Protein AF-A0A834E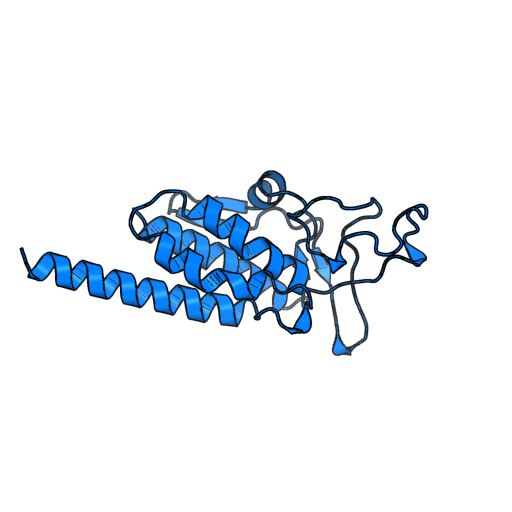ZR8-F1 (afdb_monomer_lite)

Foldseek 3Di:
DLLLLLQQLLLLLVVLLCCCVDPVAGKADLQFLDLVSVPVQWDQDPVSHIDGDDDPQIDHADVVVPRFDASDQDARDDQQFAPLNHDPPPPDPDDPVPRDGHGNLRVLLNSLVNSCVSSDPDVLSVQLNVVNVQSNDNPSVSRDRSVVNSVSSVVSSVVVVVVVVVVVVVD

Structure (mmCIF, N/CA/C/O backbone):
data_AF-A0A834EZR8-F1
#
_entry.id   AF-A0A834EZR8-F1
#
loop_
_atom_site.group_PDB
_atom_site.id
_atom_site.type_symbol
_atom_site.label_atom_id
_atom_site.label_alt_id
_atom_site.label_comp_id
_atom_site.label_asym_id
_atom_site.label_entity_id
_atom_site.label_seq_id
_atom_site.pdbx_PDB_ins_code
_atom_site.Cartn_x
_atom_site.Cartn_y
_atom_site.Cartn_z
_atom_site.occupancy
_atom_site.B_iso_or_equiv
_atom_site.auth_seq_id
_atom_site.auth_comp_id
_atom_site.auth_asym_id
_atom_site.auth_atom_id
_atom_site.pdbx_PDB_model_num
ATOM 1 N N . MET A 1 1 ? -16.608 7.133 15.609 1.00 74.62 1 MET A N 1
ATOM 2 C CA . MET A 1 1 ? -16.576 6.703 14.190 1.00 74.62 1 MET A CA 1
ATOM 3 C C . MET A 1 1 ? -15.151 6.506 13.660 1.00 74.62 1 MET A C 1
ATOM 5 O O . MET A 1 1 ? -14.988 5.756 12.707 1.00 74.62 1 MET A O 1
ATOM 9 N N . TRP A 1 2 ? -14.113 7.085 14.287 1.00 87.44 2 TRP A N 1
ATOM 10 C CA . TRP A 1 2 ? -12.711 6.794 13.946 1.00 87.44 2 TRP A CA 1
ATOM 11 C C . TRP A 1 2 ? -12.337 5.317 14.150 1.00 87.44 2 TRP A C 1
ATOM 13 O O . TRP A 1 2 ? -11.498 4.807 13.423 1.00 87.44 2 TRP A O 1
ATOM 23 N N . GLN A 1 3 ? -12.986 4.615 15.090 1.00 90.56 3 GLN A N 1
ATOM 24 C CA . GLN A 1 3 ? -12.690 3.214 15.408 1.00 90.56 3 GLN A CA 1
ATOM 25 C C . GLN A 1 3 ? -12.898 2.293 14.204 1.00 90.56 3 GLN A C 1
ATOM 27 O O . GLN A 1 3 ? -12.041 1.468 13.907 1.00 90.56 3 GLN A O 1
ATOM 32 N N . ILE A 1 4 ? -14.025 2.460 13.502 1.00 92.44 4 ILE A N 1
ATOM 33 C CA . ILE A 1 4 ? -14.354 1.667 12.311 1.00 92.44 4 ILE A CA 1
ATOM 34 C C . ILE A 1 4 ? -13.365 1.993 11.192 1.00 92.44 4 ILE A C 1
ATOM 36 O O . ILE A 1 4 ? -12.809 1.089 10.589 1.00 92.44 4 ILE A O 1
ATOM 40 N N . ARG A 1 5 ? -13.073 3.276 10.962 1.00 93.69 5 ARG A N 1
ATOM 41 C CA . ARG A 1 5 ? -12.127 3.691 9.916 1.00 93.69 5 ARG A CA 1
ATOM 42 C C . ARG A 1 5 ? -10.704 3.197 10.180 1.00 93.69 5 ARG A C 1
ATOM 44 O O . ARG A 1 5 ? -10.066 2.682 9.273 1.00 93.69 5 ARG A O 1
ATOM 51 N N . LEU A 1 6 ? -10.229 3.260 11.423 1.00 92.88 6 LEU A N 1
ATOM 52 C CA . LEU A 1 6 ? -8.914 2.724 11.772 1.00 92.88 6 LEU A CA 1
ATOM 53 C C . LEU A 1 6 ? -8.884 1.192 11.691 1.00 92.88 6 LEU A C 1
ATOM 55 O O . LEU A 1 6 ? -7.858 0.630 11.323 1.00 92.88 6 LEU A O 1
ATOM 59 N N . ARG A 1 7 ? -10.004 0.508 11.967 1.00 94.38 7 ARG A N 1
ATOM 60 C CA . ARG A 1 7 ? -10.133 -0.931 11.700 1.00 94.38 7 ARG A CA 1
ATOM 61 C C . ARG A 1 7 ? -10.051 -1.235 10.202 1.00 94.38 7 ARG A C 1
ATOM 63 O O . ARG A 1 7 ? -9.279 -2.099 9.828 1.00 94.38 7 ARG A O 1
ATOM 70 N N . LEU A 1 8 ? -10.733 -0.473 9.350 1.00 96.44 8 LEU A N 1
ATOM 71 C CA . LEU A 1 8 ? -10.624 -0.632 7.895 1.00 96.44 8 LEU A CA 1
ATOM 72 C C . LEU A 1 8 ? -9.196 -0.375 7.386 1.00 96.44 8 LEU A C 1
ATOM 74 O O . LEU A 1 8 ? -8.714 -1.088 6.512 1.00 96.44 8 LEU A O 1
ATOM 78 N N . ALA A 1 9 ? -8.485 0.602 7.957 1.00 95.88 9 ALA A N 1
ATOM 79 C CA . ALA A 1 9 ? -7.076 0.834 7.638 1.00 95.88 9 ALA A CA 1
ATOM 80 C C . ALA A 1 9 ? -6.177 -0.322 8.124 1.00 95.88 9 ALA A C 1
ATOM 82 O O . ALA A 1 9 ? -5.217 -0.687 7.448 1.00 95.88 9 ALA A O 1
ATOM 83 N N . LEU A 1 10 ? -6.495 -0.932 9.272 1.00 96.69 10 LEU A N 1
ATOM 84 C CA . LEU A 1 10 ? -5.851 -2.163 9.739 1.00 96.69 10 LEU A CA 1
ATOM 85 C C . LEU A 1 10 ? -6.122 -3.341 8.797 1.00 96.69 10 LEU A C 1
ATOM 87 O O . LEU A 1 10 ? -5.189 -4.089 8.514 1.00 96.69 10 LEU A O 1
ATOM 91 N N . ASP A 1 11 ? -7.349 -3.501 8.302 1.00 98.25 11 ASP A N 1
ATOM 92 C CA . ASP A 1 11 ? -7.711 -4.556 7.351 1.00 98.25 11 ASP A CA 1
ATOM 93 C C . ASP A 1 11 ? -6.947 -4.384 6.037 1.00 98.25 11 ASP A C 1
ATOM 95 O O . ASP A 1 11 ? -6.318 -5.327 5.565 1.00 98.25 11 ASP A O 1
ATOM 99 N N . TYR A 1 12 ? -6.906 -3.159 5.503 1.00 98.31 12 TYR A N 1
ATOM 100 C CA . TYR A 1 12 ? -6.158 -2.816 4.293 1.00 98.31 12 TYR A CA 1
ATOM 101 C C . TYR A 1 12 ? -4.685 -3.242 4.378 1.00 98.31 12 TYR A C 1
ATOM 103 O O . TYR A 1 12 ? -4.195 -3.985 3.529 1.00 98.31 12 TYR A O 1
ATOM 111 N N . VAL A 1 13 ? -3.980 -2.857 5.446 1.00 98.19 13 VAL A N 1
ATOM 112 C CA . VAL A 1 13 ? -2.571 -3.247 5.622 1.00 98.19 13 VAL A CA 1
ATOM 113 C C . VAL A 1 13 ? -2.436 -4.742 5.960 1.00 98.19 13 VAL A C 1
ATOM 115 O O . VAL A 1 13 ? -1.436 -5.365 5.605 1.00 98.19 13 VAL A O 1
ATOM 118 N N . SER A 1 14 ? -3.439 -5.356 6.600 1.00 98.50 14 SER A N 1
ATOM 119 C CA . SER A 1 14 ? -3.445 -6.801 6.887 1.00 98.50 14 SER A CA 1
ATOM 120 C C . SER A 1 14 ? -3.536 -7.625 5.610 1.00 98.50 14 SER A C 1
ATOM 122 O O . SER A 1 14 ? -2.850 -8.639 5.495 1.00 98.50 14 SER A O 1
ATOM 124 N N . ILE A 1 15 ? -4.315 -7.159 4.635 1.00 98.62 15 ILE A N 1
ATOM 125 C CA . ILE A 1 15 ? -4.382 -7.748 3.299 1.00 98.62 15 ILE A CA 1
ATOM 126 C C . ILE A 1 15 ? -3.019 -7.650 2.612 1.00 98.62 15 ILE A C 1
ATOM 128 O O . ILE A 1 15 ? -2.518 -8.667 2.139 1.00 98.62 15 ILE A O 1
ATOM 132 N N . LEU A 1 16 ? -2.376 -6.475 2.608 1.00 98.56 16 LEU A N 1
ATOM 133 C CA . LEU A 1 16 ? -1.036 -6.328 2.024 1.00 98.56 16 LEU A CA 1
ATOM 134 C C . LEU A 1 16 ? -0.026 -7.257 2.702 1.00 98.56 16 LEU A C 1
ATOM 136 O O . LEU A 1 16 ? 0.716 -7.965 2.032 1.00 98.56 16 LEU A O 1
ATOM 140 N N . HIS A 1 17 ? -0.045 -7.336 4.035 1.00 98.62 17 HIS A N 1
ATOM 141 C CA . HIS A 1 17 ? 0.810 -8.265 4.768 1.00 98.62 17 HIS A CA 1
ATOM 142 C C . HIS A 1 17 ? 0.577 -9.723 4.356 1.00 98.62 17 HIS A C 1
ATOM 144 O O . HIS A 1 17 ? 1.552 -10.459 4.178 1.00 98.62 17 HIS A O 1
ATOM 150 N N . PHE A 1 18 ? -0.683 -10.128 4.178 1.00 98.50 18 PHE A N 1
ATOM 151 C CA . PHE A 1 18 ? -1.027 -11.462 3.700 1.00 98.50 18 PHE A CA 1
ATOM 152 C C . PHE A 1 18 ? -0.516 -11.708 2.276 1.00 98.50 18 PHE A C 1
ATOM 154 O O . PHE A 1 18 ? 0.123 -12.729 2.046 1.00 98.50 18 PHE A O 1
ATOM 161 N N . LEU A 1 19 ? -0.715 -10.774 1.342 1.00 98.31 19 LEU A N 1
ATOM 162 C CA . LEU A 1 19 ? -0.199 -10.883 -0.030 1.00 98.31 19 LEU A CA 1
ATOM 163 C C . LEU A 1 19 ? 1.334 -10.974 -0.051 1.00 98.31 19 LEU A C 1
ATOM 165 O O . LEU A 1 19 ? 1.910 -11.820 -0.738 1.00 98.31 19 LEU A O 1
ATOM 169 N N . HIS A 1 20 ? 2.007 -10.178 0.782 1.00 98.38 20 HIS A N 1
ATOM 170 C CA . HIS A 1 20 ? 3.469 -10.149 0.877 1.00 98.38 20 HIS A CA 1
ATOM 171 C C . HIS A 1 20 ? 4.068 -11.423 1.501 1.00 98.38 20 HIS A C 1
ATOM 173 O O . HIS A 1 20 ? 5.277 -11.654 1.409 1.00 98.38 20 HIS A O 1
ATOM 179 N N . ASN A 1 21 ? 3.236 -12.241 2.152 1.00 97.94 21 ASN A N 1
ATOM 180 C CA . ASN A 1 21 ? 3.614 -13.481 2.837 1.00 97.94 21 ASN A CA 1
ATOM 181 C C . ASN A 1 21 ? 2.698 -14.648 2.434 1.00 97.94 21 ASN A C 1
ATOM 183 O O . ASN A 1 21 ? 2.467 -15.564 3.225 1.00 97.94 21 ASN A O 1
ATOM 187 N N . SER A 1 22 ? 2.140 -14.602 1.222 1.00 97.44 22 SER A N 1
ATOM 188 C CA . SER A 1 22 ? 1.139 -15.577 0.803 1.00 97.44 22 SER A CA 1
ATOM 189 C C . SER A 1 22 ? 1.772 -16.964 0.605 1.00 97.44 22 SER A C 1
ATOM 191 O O . SER A 1 22 ? 2.957 -17.064 0.268 1.00 97.44 22 SER A O 1
ATOM 193 N N . PRO A 1 23 ? 0.996 -18.058 0.715 1.00 96.44 23 PRO A N 1
ATOM 194 C CA . PRO A 1 23 ? 1.484 -19.401 0.391 1.00 96.44 23 PRO A CA 1
ATOM 195 C C . PRO A 1 23 ? 1.981 -19.553 -1.057 1.00 96.44 23 PRO A C 1
ATOM 197 O O . PRO A 1 23 ? 2.798 -20.425 -1.338 1.00 96.44 23 PRO A O 1
ATOM 200 N N . ALA A 1 24 ? 1.517 -18.701 -1.978 1.00 95.06 24 ALA A N 1
ATOM 201 C CA . ALA A 1 24 ? 1.968 -18.681 -3.370 1.00 95.06 24 ALA A CA 1
ATOM 202 C C . ALA A 1 24 ? 3.309 -17.935 -3.563 1.00 95.06 24 ALA A C 1
ATOM 204 O O . ALA A 1 24 ? 3.891 -17.952 -4.654 1.00 95.06 24 ALA A O 1
ATOM 205 N N . GLY A 1 25 ? 3.838 -17.321 -2.503 1.00 95.56 25 GLY A N 1
ATOM 206 C CA . GLY A 1 25 ? 5.017 -16.463 -2.507 1.00 95.56 25 GLY A CA 1
ATOM 207 C C . GLY A 1 25 ? 4.669 -15.018 -2.162 1.00 95.56 25 GLY A C 1
ATOM 208 O O . GLY A 1 25 ? 3.540 -14.697 -1.795 1.00 95.56 25 GLY A O 1
ATOM 209 N N . ARG A 1 26 ? 5.651 -14.128 -2.283 1.00 98.00 26 ARG A N 1
ATOM 210 C CA . ARG A 1 26 ? 5.432 -12.699 -2.078 1.00 98.00 26 ARG A CA 1
ATOM 211 C C . ARG A 1 26 ? 4.781 -12.097 -3.317 1.00 98.00 26 ARG A C 1
ATOM 213 O O . ARG A 1 26 ? 5.365 -12.169 -4.393 1.00 98.00 26 ARG A O 1
ATOM 220 N N . LEU A 1 27 ? 3.581 -11.547 -3.163 1.00 98.25 27 LEU A N 1
ATOM 221 C CA . LEU A 1 27 ? 2.781 -11.000 -4.258 1.00 98.25 27 LEU A CA 1
ATOM 222 C C . LEU A 1 27 ? 2.666 -9.479 -4.138 1.00 98.25 27 LEU A C 1
ATOM 224 O O . LEU A 1 27 ? 2.504 -8.970 -3.032 1.00 98.25 27 LEU A O 1
ATOM 228 N N . VAL A 1 28 ? 2.720 -8.788 -5.274 1.00 98.12 28 VAL A N 1
ATOM 229 C CA . VAL A 1 28 ? 2.564 -7.331 -5.405 1.00 98.12 28 VAL A CA 1
ATOM 230 C C . VAL A 1 28 ? 1.218 -7.025 -6.053 1.00 98.12 28 VAL A C 1
ATOM 232 O O . VAL A 1 28 ? 0.862 -7.658 -7.050 1.00 98.12 28 VAL A O 1
ATOM 235 N N . MET A 1 29 ? 0.472 -6.062 -5.507 1.00 97.00 29 MET A N 1
ATOM 236 C CA . MET A 1 29 ? -0.824 -5.640 -6.051 1.00 97.00 29 MET A CA 1
ATOM 237 C C . MET A 1 29 ? -0.623 -4.601 -7.160 1.00 97.00 29 MET A C 1
ATOM 239 O O . MET A 1 29 ? -0.637 -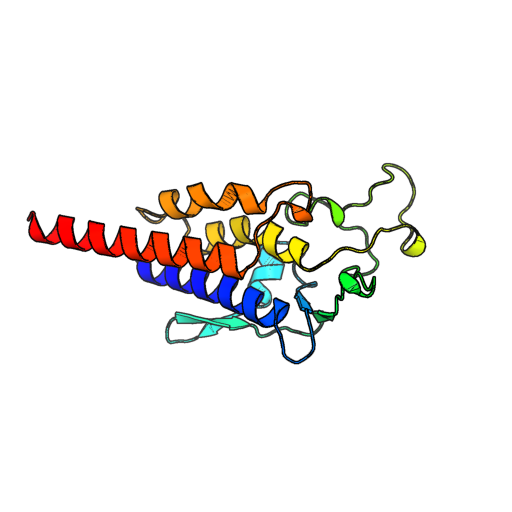3.397 -6.906 1.00 97.00 29 MET A O 1
ATOM 243 N N . CYS A 1 30 ? -0.430 -5.044 -8.405 1.00 96.56 30 CYS A N 1
ATOM 244 C CA . CYS A 1 30 ? -0.039 -4.139 -9.488 1.00 96.56 30 CYS A CA 1
ATOM 245 C C . CYS A 1 30 ? -1.149 -3.231 -10.020 1.00 96.56 30 CYS A C 1
ATOM 247 O O . CYS A 1 30 ? -0.841 -2.143 -10.509 1.00 96.56 30 CYS A O 1
ATOM 249 N N . ASP A 1 31 ? -2.419 -3.624 -9.911 1.00 95.62 31 ASP A N 1
ATOM 250 C CA . ASP A 1 31 ? -3.542 -2.834 -10.429 1.00 95.62 31 ASP A CA 1
ATOM 251 C C . ASP A 1 31 ? -3.956 -1.698 -9.469 1.00 95.62 31 ASP A C 1
ATOM 253 O O . ASP A 1 31 ? -5.085 -1.584 -8.994 1.00 95.62 31 ASP A O 1
ATOM 257 N N . SER A 1 32 ? -2.976 -0.864 -9.114 1.00 96.50 32 SER A N 1
ATOM 258 C CA . SER A 1 32 ? -3.060 0.126 -8.036 1.00 96.50 32 SER A CA 1
ATOM 259 C C . SER A 1 32 ? -2.305 1.416 -8.390 1.00 96.50 32 SER A C 1
ATOM 261 O O . SER A 1 32 ? -1.514 1.939 -7.608 1.00 96.50 32 SER A O 1
ATOM 263 N N . ASN A 1 33 ? -2.495 1.934 -9.608 1.00 96.00 33 ASN A N 1
ATOM 264 C CA . ASN A 1 33 ? -1.739 3.098 -10.113 1.00 96.00 33 ASN A CA 1
ATOM 265 C C . ASN A 1 33 ? -2.345 4.462 -9.742 1.00 96.00 33 ASN A C 1
ATOM 267 O O . ASN A 1 33 ? -1.704 5.496 -9.907 1.00 96.00 33 ASN A O 1
ATOM 271 N N . SER A 1 34 ? -3.565 4.479 -9.208 1.00 97.06 34 SER A N 1
ATOM 272 C CA . SER A 1 34 ? -4.202 5.665 -8.632 1.00 97.06 34 SER A CA 1
ATOM 273 C C . SER A 1 34 ? -4.967 5.284 -7.368 1.00 97.06 34 SER A C 1
ATOM 275 O O . SER A 1 34 ? -5.225 4.100 -7.122 1.00 97.06 34 SER A O 1
ATOM 277 N N . LEU A 1 35 ? -5.366 6.277 -6.568 1.00 97.50 35 LEU A N 1
ATOM 278 C CA . LEU A 1 35 ? -6.172 6.028 -5.373 1.00 97.50 35 LEU A CA 1
ATOM 279 C C . LEU A 1 35 ? -7.506 5.362 -5.730 1.00 97.50 35 LEU A C 1
ATOM 281 O O . LEU A 1 35 ? -7.847 4.339 -5.151 1.00 97.50 35 LEU A O 1
ATOM 285 N N . GLU A 1 36 ? -8.232 5.905 -6.710 1.00 97.44 36 GLU A N 1
ATOM 286 C CA . GLU A 1 36 ? -9.513 5.351 -7.166 1.00 97.44 36 GLU A CA 1
ATOM 287 C C . GLU A 1 36 ? -9.361 3.903 -7.642 1.00 97.44 36 GLU A C 1
ATOM 289 O O . GLU A 1 36 ? -10.116 3.028 -7.218 1.00 97.44 36 GLU A O 1
ATOM 294 N N . LYS A 1 37 ? -8.327 3.635 -8.447 1.00 97.06 37 LYS A N 1
ATOM 295 C CA . LYS A 1 37 ? -8.070 2.299 -8.980 1.00 97.06 37 LYS A CA 1
ATOM 296 C C . LYS A 1 37 ? -7.642 1.310 -7.900 1.00 97.06 37 LYS A C 1
ATOM 298 O O . LYS A 1 37 ? -8.063 0.165 -7.934 1.00 97.06 37 LYS A O 1
ATOM 303 N N . THR A 1 38 ? -6.861 1.751 -6.914 1.00 97.69 38 THR A N 1
ATOM 304 C CA . THR A 1 38 ? -6.526 0.933 -5.737 1.00 97.69 38 THR A CA 1
ATOM 305 C C . THR A 1 38 ? -7.780 0.569 -4.951 1.00 97.69 38 THR A C 1
ATOM 307 O O . THR A 1 38 ? -7.954 -0.577 -4.560 1.00 97.69 38 THR A O 1
ATOM 310 N N . LEU A 1 39 ? -8.676 1.533 -4.722 1.00 97.44 39 LEU 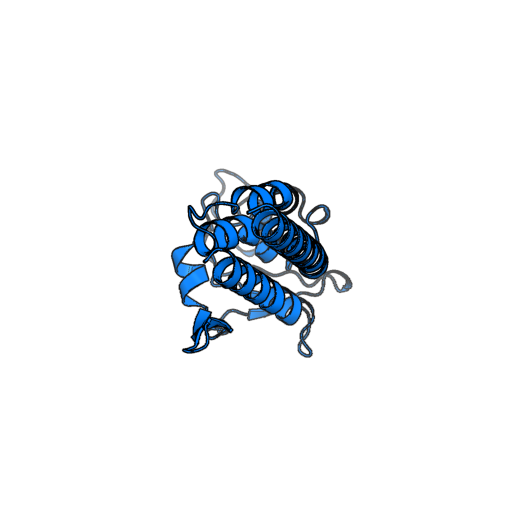A N 1
ATOM 311 C CA . LEU A 1 39 ? -9.889 1.311 -3.937 1.00 97.44 39 LEU A CA 1
ATOM 312 C C . LEU A 1 39 ? -10.880 0.377 -4.641 1.00 97.44 39 LEU A C 1
ATOM 314 O O . LEU A 1 39 ? -11.571 -0.370 -3.953 1.00 97.44 39 LEU A O 1
ATOM 318 N N . SER A 1 40 ? -10.923 0.362 -5.980 1.00 97.69 40 SER A N 1
ATOM 319 C CA . SER A 1 40 ? -11.789 -0.561 -6.728 1.00 97.69 40 SER A CA 1
ATOM 320 C C . SER A 1 40 ? -11.401 -2.034 -6.572 1.00 97.69 40 SER A C 1
ATOM 322 O O . SER A 1 40 ? -12.222 -2.901 -6.852 1.00 97.69 40 SER A O 1
ATOM 324 N N . GLN A 1 41 ? -10.181 -2.326 -6.107 1.00 97.94 41 GLN A N 1
ATOM 325 C CA . GLN A 1 41 ? -9.702 -3.696 -5.882 1.00 97.94 41 GLN A CA 1
ATOM 326 C C . GLN A 1 41 ? -10.307 -4.339 -4.622 1.00 97.94 41 GLN A C 1
ATOM 328 O O . GLN A 1 41 ? -10.174 -5.547 -4.405 1.00 97.94 41 GLN A O 1
ATOM 333 N N . PHE A 1 42 ? -10.961 -3.541 -3.771 1.00 98.31 42 PHE A N 1
ATOM 334 C CA . PHE A 1 42 ? -11.493 -3.962 -2.479 1.00 98.31 42 PHE A CA 1
ATOM 335 C C . PHE A 1 42 ? -13.015 -3.846 -2.426 1.00 98.31 42 PHE A C 1
ATOM 337 O O . PHE A 1 42 ? -13.626 -2.985 -3.056 1.00 98.31 42 PHE A O 1
ATOM 344 N N . LEU A 1 43 ? -13.629 -4.681 -1.591 1.00 98.25 43 LEU A N 1
ATOM 345 C CA . LEU A 1 43 ? -15.040 -4.599 -1.236 1.00 98.25 43 LEU A CA 1
ATOM 346 C C . LEU A 1 43 ? -15.194 -4.319 0.258 1.00 98.25 43 LEU A C 1
ATOM 348 O O . LEU A 1 43 ? -14.392 -4.760 1.086 1.00 98.25 43 LEU A O 1
ATOM 352 N N . LEU A 1 44 ? -16.267 -3.610 0.599 1.00 98.00 44 LEU A N 1
ATOM 353 C CA . LEU A 1 44 ? -16.698 -3.396 1.973 1.00 98.00 44 LEU A CA 1
ATOM 354 C C . LEU A 1 44 ? -17.877 -4.323 2.271 1.00 98.00 44 LEU A C 1
ATOM 356 O O . LEU A 1 44 ? -18.937 -4.214 1.656 1.00 98.00 44 LEU A O 1
ATOM 360 N N . THR A 1 45 ? -17.687 -5.240 3.212 1.00 97.56 45 THR A N 1
ATOM 361 C CA . THR A 1 45 ? -18.755 -6.143 3.665 1.00 97.56 45 THR A CA 1
ATOM 362 C C . THR A 1 45 ? -19.806 -5.395 4.498 1.00 97.56 45 THR A C 1
ATOM 364 O O . THR A 1 45 ? -19.545 -4.303 5.010 1.00 97.56 45 THR A O 1
ATOM 367 N N . SER A 1 46 ? -20.990 -5.992 4.686 1.00 96.69 46 SER A N 1
ATOM 368 C CA . SER A 1 46 ? -22.064 -5.422 5.523 1.00 96.69 46 SER A CA 1
ATOM 369 C C . SER A 1 46 ? -21.638 -5.171 6.972 1.00 96.69 46 SER A C 1
ATOM 371 O O . SER A 1 46 ? -22.142 -4.253 7.614 1.00 96.69 46 SER A O 1
ATOM 373 N N . ASP A 1 47 ? -20.675 -5.954 7.459 1.00 94.81 47 ASP A N 1
ATOM 374 C CA . ASP A 1 47 ? -20.154 -5.878 8.825 1.00 94.81 47 ASP A CA 1
ATOM 375 C C . ASP A 1 47 ? -18.907 -4.979 8.931 1.00 94.81 47 ASP A C 1
ATOM 377 O O . ASP A 1 47 ? -18.207 -4.993 9.944 1.00 94.81 47 ASP A O 1
ATOM 381 N N . PHE A 1 48 ? -18.640 -4.169 7.898 1.00 94.88 48 PHE A N 1
ATOM 382 C CA . PHE A 1 48 ? -17.529 -3.217 7.821 1.00 94.88 48 PHE A CA 1
ATOM 383 C C . PHE A 1 48 ? -16.136 -3.852 7.936 1.00 94.88 48 PHE A C 1
ATOM 385 O O . PHE A 1 48 ? -15.235 -3.271 8.541 1.00 94.88 48 PHE A O 1
ATOM 392 N N . TRP A 1 49 ? -15.955 -5.017 7.318 1.00 96.31 49 TRP A N 1
ATOM 393 C CA . TRP A 1 49 ? -14.635 -5.566 7.002 1.00 96.31 49 TRP A CA 1
ATOM 394 C C . TRP A 1 49 ? -14.253 -5.236 5.570 1.00 96.31 49 TRP A C 1
ATOM 396 O O . TRP A 1 49 ? -15.092 -5.355 4.667 1.00 96.31 49 TRP A O 1
ATOM 406 N N . LEU A 1 50 ? -12.989 -4.866 5.375 1.00 97.69 50 LEU A N 1
ATOM 407 C CA . LEU A 1 50 ? -12.411 -4.734 4.045 1.00 97.69 50 LEU A CA 1
ATOM 408 C C . LEU A 1 50 ? -11.935 -6.106 3.555 1.00 97.69 50 LEU A C 1
ATOM 410 O O . LEU A 1 50 ? -11.234 -6.815 4.276 1.00 97.69 50 LEU A O 1
ATOM 414 N N . VAL A 1 51 ? -12.291 -6.468 2.326 1.00 97.75 51 VAL A N 1
ATOM 415 C CA . VAL A 1 51 ? -11.799 -7.680 1.657 1.00 97.75 51 VAL A CA 1
ATOM 416 C C . VAL A 1 51 ? -11.225 -7.314 0.299 1.00 97.75 51 VAL A C 1
ATOM 418 O O . VAL A 1 51 ? -11.733 -6.417 -0.369 1.00 97.75 51 VAL A O 1
ATOM 421 N N . VAL A 1 52 ? -10.159 -7.995 -0.110 1.00 97.31 52 VAL A N 1
ATOM 422 C CA . VAL A 1 52 ? -9.641 -7.879 -1.475 1.00 97.31 52 VAL A CA 1
ATOM 423 C C . VAL A 1 52 ? -10.479 -8.743 -2.409 1.00 97.31 52 VAL A C 1
ATOM 425 O O . VAL A 1 52 ? -10.871 -9.848 -2.034 1.00 97.31 52 VAL A O 1
ATOM 428 N N . ASN A 1 53 ? -10.776 -8.230 -3.596 1.00 97.12 53 ASN A N 1
ATOM 429 C CA . ASN A 1 53 ? -11.606 -8.908 -4.584 1.00 97.12 53 ASN A CA 1
ATOM 430 C C . ASN A 1 53 ? -10.851 -9.130 -5.890 1.00 97.12 53 ASN A C 1
ATOM 432 O O . ASN A 1 53 ? -10.781 -10.259 -6.368 1.00 97.12 53 ASN A O 1
ATOM 436 N N . ASP A 1 54 ? -10.302 -8.060 -6.452 1.00 95.75 54 ASP A N 1
ATOM 437 C CA . ASP A 1 54 ? -9.655 -8.124 -7.754 1.00 95.75 54 ASP A CA 1
ATOM 438 C C . ASP A 1 54 ? -8.164 -8.453 -7.589 1.00 95.75 54 ASP A C 1
ATOM 440 O O . ASP A 1 54 ? -7.420 -7.750 -6.902 1.00 95.75 54 ASP A O 1
ATOM 444 N N . LEU A 1 55 ? -7.779 -9.614 -8.122 1.00 96.25 55 LEU A N 1
ATOM 445 C CA . LEU A 1 55 ? -6.467 -10.252 -7.964 1.00 96.25 55 LEU A CA 1
ATOM 446 C C . LEU A 1 55 ? -5.861 -10.636 -9.326 1.00 96.25 55 LEU A C 1
ATOM 448 O O . LEU A 1 55 ? -4.957 -11.473 -9.386 1.00 96.25 55 LEU A O 1
ATOM 452 N N . ASP A 1 56 ? -6.383 -10.078 -10.418 1.00 94.69 56 ASP A N 1
ATOM 453 C CA . ASP A 1 56 ? -5.983 -10.406 -11.788 1.00 94.69 56 ASP A CA 1
ATOM 454 C C . ASP A 1 56 ? -4.522 -10.021 -12.101 1.00 94.69 56 ASP A C 1
ATOM 456 O O . ASP A 1 56 ? -3.831 -10.732 -12.833 1.00 94.69 56 ASP A O 1
ATOM 460 N N . ALA A 1 57 ? -4.025 -8.953 -11.475 1.00 95.50 57 ALA A N 1
ATOM 461 C CA . ALA A 1 57 ? -2.684 -8.406 -11.64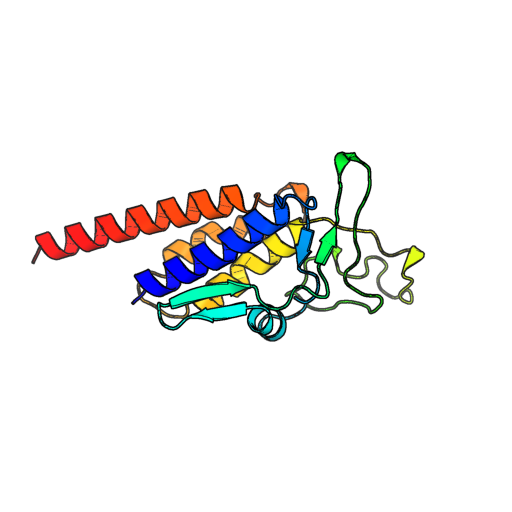8 1.00 95.50 57 ALA A CA 1
ATOM 462 C C . ALA A 1 57 ? -1.778 -8.628 -10.421 1.00 95.50 57 ALA A C 1
ATOM 464 O O . ALA A 1 57 ? -0.997 -7.750 -10.045 1.00 95.50 57 ALA A O 1
ATOM 465 N N . LEU A 1 58 ? -1.860 -9.790 -9.766 1.00 97.00 58 LEU A N 1
ATOM 466 C CA . LEU A 1 58 ? -0.875 -10.163 -8.747 1.00 97.00 58 LEU A CA 1
ATOM 467 C C . LEU A 1 58 ? 0.408 -10.693 -9.391 1.00 97.00 58 LEU A C 1
ATOM 469 O O . LEU A 1 58 ? 0.401 -11.738 -10.044 1.00 97.00 58 LEU A O 1
ATOM 473 N N . LEU A 1 59 ? 1.533 -10.022 -9.141 1.00 97.00 59 LEU A N 1
ATOM 474 C CA . LEU A 1 59 ? 2.845 -10.475 -9.611 1.00 97.00 59 LEU A CA 1
ATOM 475 C C . LEU A 1 59 ? 3.710 -10.978 -8.458 1.00 97.00 59 LEU A C 1
ATOM 477 O O . LEU A 1 59 ? 3.770 -10.368 -7.393 1.00 97.00 59 LEU A O 1
ATOM 481 N N . LYS A 1 60 ? 4.395 -12.102 -8.681 1.00 97.44 60 LYS A N 1
ATOM 482 C CA . LYS A 1 60 ? 5.274 -12.726 -7.690 1.00 97.44 60 LYS A CA 1
ATOM 483 C C . LYS A 1 60 ? 6.675 -12.123 -7.729 1.00 97.44 60 LYS A C 1
ATOM 485 O O . LYS A 1 60 ? 7.280 -12.057 -8.794 1.00 97.44 60 LYS A O 1
ATOM 490 N N . VAL A 1 61 ? 7.207 -11.789 -6.558 1.00 97.25 61 VAL A N 1
ATOM 491 C CA . VAL A 1 61 ? 8.587 -11.326 -6.361 1.00 97.25 61 VAL A CA 1
ATOM 492 C C . VAL A 1 61 ? 9.381 -12.316 -5.509 1.00 97.25 61 VAL A C 1
ATOM 494 O O . VAL A 1 61 ? 8.842 -12.989 -4.627 1.00 97.25 61 VAL A O 1
ATOM 497 N N . ASP A 1 62 ? 10.681 -12.386 -5.765 1.00 95.12 62 ASP A N 1
ATOM 498 C CA . ASP A 1 62 ? 11.677 -13.057 -4.933 1.00 95.12 62 ASP A CA 1
ATOM 499 C C . ASP A 1 62 ? 12.985 -12.259 -4.989 1.00 95.12 62 ASP A C 1
ATOM 501 O O . ASP A 1 62 ? 13.844 -12.480 -5.838 1.00 95.12 62 ASP A O 1
ATOM 505 N N . VAL A 1 63 ? 13.135 -11.319 -4.055 1.00 88.62 63 VAL A N 1
ATOM 506 C CA . VAL A 1 63 ? 14.314 -10.444 -3.971 1.00 88.62 63 VAL A CA 1
ATOM 507 C C . VAL A 1 63 ? 15.601 -11.246 -3.726 1.00 88.62 63 VAL A C 1
ATOM 509 O O . VAL A 1 63 ? 16.655 -10.875 -4.236 1.00 88.62 63 VAL A O 1
ATOM 512 N N . GLY A 1 64 ? 15.531 -12.356 -2.979 1.00 89.12 64 GLY A N 1
ATOM 513 C CA . GLY A 1 64 ? 16.692 -13.210 -2.704 1.00 89.12 64 GLY A CA 1
ATOM 514 C C . GLY A 1 64 ? 17.126 -14.026 -3.924 1.00 89.12 64 GLY A C 1
ATOM 515 O O . GLY A 1 64 ? 18.320 -14.224 -4.136 1.00 89.12 64 GLY A O 1
ATOM 516 N N . GLY A 1 65 ? 16.158 -14.449 -4.739 1.00 88.94 65 GLY A N 1
ATOM 517 C CA . GLY A 1 65 ? 16.363 -15.117 -6.026 1.00 88.94 65 GLY A CA 1
ATOM 518 C C . GLY A 1 65 ? 16.548 -14.174 -7.222 1.00 88.94 65 GLY A C 1
ATOM 519 O O . GLY A 1 65 ? 16.728 -14.653 -8.339 1.00 88.94 65 GLY A O 1
ATOM 520 N N . GLY A 1 66 ? 16.503 -12.852 -7.019 1.00 91.75 66 GLY A N 1
ATOM 521 C CA . GLY A 1 66 ? 16.643 -11.844 -8.078 1.00 91.75 66 GLY A CA 1
ATOM 522 C C . GLY A 1 66 ? 15.408 -11.656 -8.972 1.00 91.75 66 GLY A C 1
ATOM 523 O O . GLY A 1 66 ? 15.510 -11.015 -10.016 1.00 91.75 66 GLY A O 1
ATOM 524 N N . LEU A 1 67 ? 14.247 -12.191 -8.586 1.00 94.88 67 LEU A N 1
ATOM 525 C CA . LEU A 1 67 ? 12.980 -12.009 -9.292 1.00 94.88 67 LEU A CA 1
ATOM 526 C C . LEU A 1 67 ? 12.296 -10.716 -8.830 1.00 94.88 67 LEU A C 1
ATOM 528 O O . LEU A 1 67 ? 11.720 -10.651 -7.742 1.00 94.88 67 LEU A O 1
ATOM 532 N N . LEU A 1 68 ? 12.333 -9.704 -9.689 1.00 96.50 68 LEU A N 1
ATOM 533 C CA . LEU A 1 68 ? 11.627 -8.433 -9.525 1.00 96.50 68 LEU A CA 1
ATOM 534 C C . LEU A 1 68 ? 10.498 -8.318 -10.556 1.00 96.50 68 LEU A C 1
ATOM 536 O O . LEU A 1 68 ? 10.460 -9.076 -11.526 1.00 96.50 68 LEU A O 1
ATOM 540 N N . VAL A 1 69 ? 9.578 -7.376 -10.353 1.00 96.50 69 VAL A N 1
ATOM 541 C CA . VAL A 1 69 ? 8.373 -7.226 -11.185 1.00 96.50 69 VAL A CA 1
ATOM 542 C C . VAL A 1 69 ? 8.249 -5.839 -11.800 1.00 96.50 69 VAL A C 1
ATOM 544 O O . VAL A 1 69 ? 8.888 -4.887 -11.358 1.00 96.50 69 VAL A O 1
ATOM 547 N N . LYS A 1 70 ? 7.396 -5.743 -12.825 1.00 95.94 70 LYS A N 1
ATOM 548 C CA . LYS A 1 70 ? 6.931 -4.501 -13.445 1.00 95.94 70 LYS A CA 1
ATOM 549 C C . LYS A 1 70 ? 5.415 -4.580 -13.634 1.00 95.94 70 LYS A C 1
ATOM 551 O O . LYS A 1 70 ? 4.907 -5.533 -14.217 1.00 95.94 70 LYS A O 1
ATOM 556 N N . CYS A 1 71 ? 4.693 -3.601 -13.108 1.00 94.56 71 CYS A N 1
ATOM 557 C CA . CYS A 1 71 ? 3.239 -3.503 -13.139 1.00 94.56 71 CYS A CA 1
ATOM 558 C C . CYS A 1 71 ? 2.748 -2.908 -14.466 1.00 94.56 71 CYS A C 1
ATOM 560 O O . CYS A 1 71 ? 2.414 -1.727 -14.548 1.00 94.56 71 CYS A O 1
ATOM 562 N N . GLY A 1 72 ? 2.692 -3.754 -15.497 1.00 88.25 72 GLY A N 1
ATOM 563 C CA . GLY A 1 72 ? 2.268 -3.384 -16.849 1.00 88.25 72 GLY A CA 1
ATOM 564 C C . GLY A 1 72 ? 3.426 -2.957 -17.757 1.00 88.25 72 GLY A C 1
ATOM 565 O O . GLY A 1 72 ? 4.578 -2.911 -17.339 1.00 88.25 72 GLY A O 1
ATOM 566 N N . HIS A 1 73 ? 3.099 -2.661 -19.018 1.00 87.56 73 HIS A N 1
ATOM 567 C CA . HIS A 1 73 ? 4.070 -2.294 -20.066 1.00 87.56 73 HIS A CA 1
ATOM 568 C C . HIS A 1 73 ? 4.017 -0.809 -20.458 1.00 87.56 73 HIS A C 1
ATOM 570 O O . HIS A 1 73 ? 4.718 -0.380 -21.372 1.00 87.56 73 HIS A O 1
ATOM 576 N N . GLN A 1 74 ? 3.139 -0.033 -19.820 1.00 90.00 74 GLN A N 1
ATOM 577 C CA . GLN A 1 74 ? 3.000 1.402 -20.053 1.00 90.00 74 GLN A CA 1
ATOM 578 C C . GLN A 1 74 ? 3.762 2.187 -18.989 1.00 90.00 74 GLN A C 1
ATOM 580 O O . GLN A 1 74 ? 3.943 1.716 -17.867 1.00 90.00 74 GLN A O 1
ATOM 585 N N . GLU A 1 75 ? 4.197 3.392 -19.350 1.00 92.06 75 GLU A N 1
ATOM 586 C CA . GLU A 1 75 ? 4.861 4.292 -18.414 1.00 92.06 75 GLU A CA 1
ATOM 587 C C . GLU A 1 75 ? 3.885 4.713 -17.313 1.00 92.06 75 GLU A C 1
ATOM 589 O O . GLU A 1 75 ? 2.766 5.156 -17.586 1.00 92.06 75 GLU A O 1
ATOM 594 N N . LEU A 1 76 ? 4.321 4.566 -16.065 1.00 94.44 76 LEU A N 1
ATOM 595 C CA . LEU A 1 76 ? 3.596 5.052 -14.901 1.00 94.44 76 LEU A CA 1
ATOM 596 C C . LEU A 1 76 ? 4.081 6.461 -14.563 1.00 94.44 76 LEU A C 1
ATOM 598 O O . LEU A 1 76 ? 5.275 6.750 -14.624 1.00 94.44 76 LEU A O 1
ATOM 602 N N . THR A 1 77 ? 3.148 7.338 -14.198 1.00 93.94 77 THR A N 1
ATOM 603 C CA . THR A 1 77 ? 3.420 8.757 -13.934 1.00 93.94 77 THR A CA 1
ATOM 604 C C . THR A 1 77 ? 2.686 9.246 -12.689 1.00 93.94 77 THR A C 1
ATOM 606 O O . THR A 1 77 ? 1.637 8.707 -12.333 1.00 93.94 77 THR A O 1
ATOM 609 N N . GLY A 1 78 ? 3.177 10.335 -12.097 1.00 94.31 78 GLY A N 1
ATOM 610 C CA . GLY A 1 78 ? 2.579 10.981 -10.926 1.00 94.31 78 GLY A CA 1
ATOM 611 C C . GLY A 1 78 ? 3.081 10.413 -9.598 1.00 94.31 78 GLY A C 1
ATOM 612 O O . GLY A 1 78 ? 3.894 9.497 -9.564 1.00 94.31 78 GLY A O 1
ATOM 613 N N . ASP A 1 79 ? 2.574 10.964 -8.496 1.00 95.12 79 ASP A N 1
ATOM 614 C CA . ASP A 1 79 ? 3.158 10.748 -7.159 1.00 95.12 79 ASP A CA 1
ATOM 615 C C . ASP A 1 79 ? 2.508 9.592 -6.371 1.00 95.12 79 ASP A C 1
ATOM 617 O O . ASP A 1 79 ? 2.938 9.245 -5.264 1.00 95.12 79 ASP A O 1
ATOM 621 N N . PHE A 1 80 ? 1.432 9.007 -6.914 1.00 97.12 80 PHE A N 1
ATOM 622 C CA . PHE A 1 80 ? 0.724 7.900 -6.267 1.00 97.12 80 PHE A CA 1
ATOM 623 C C . PHE A 1 80 ? 1.493 6.581 -6.392 1.00 97.12 80 PHE A C 1
ATOM 625 O O . PHE A 1 80 ? 1.588 5.827 -5.424 1.00 97.12 80 PHE A O 1
ATOM 632 N N . VAL A 1 81 ? 2.062 6.315 -7.568 1.00 97.38 81 VAL A N 1
ATOM 633 C CA . VAL A 1 81 ? 3.013 5.214 -7.772 1.00 97.38 81 VAL A CA 1
ATOM 634 C C . VAL A 1 81 ? 4.337 5.547 -7.089 1.00 97.38 81 VAL A C 1
ATOM 636 O O . VAL A 1 81 ? 4.637 6.715 -6.838 1.00 97.38 81 VAL A O 1
ATOM 639 N N . SER A 1 82 ? 5.112 4.531 -6.720 1.00 97.19 82 SER A N 1
ATOM 640 C CA . SER A 1 82 ? 6.379 4.775 -6.031 1.00 97.19 82 SER A CA 1
ATOM 641 C C . SER A 1 82 ? 7.474 5.236 -6.993 1.00 97.19 82 SER A C 1
ATOM 643 O O . SER A 1 82 ? 7.395 5.001 -8.197 1.00 97.19 82 SER A O 1
ATOM 645 N N . ALA A 1 83 ? 8.501 5.908 -6.467 1.00 96.06 83 ALA A N 1
ATOM 646 C CA . ALA A 1 83 ? 9.549 6.528 -7.282 1.00 96.06 83 ALA A CA 1
ATOM 647 C C . ALA A 1 83 ? 10.254 5.533 -8.226 1.00 96.06 83 ALA A C 1
ATOM 649 O O . ALA A 1 83 ? 10.564 5.869 -9.363 1.00 96.06 83 ALA A O 1
ATOM 650 N N . GLU A 1 84 ? 10.455 4.292 -7.784 1.00 96.81 84 GLU A N 1
ATOM 651 C CA . GLU A 1 84 ? 11.057 3.212 -8.572 1.00 96.81 84 GLU A CA 1
ATOM 652 C C . GLU A 1 84 ? 10.131 2.630 -9.655 1.00 96.81 84 GLU A C 1
ATOM 654 O O . GLU A 1 84 ? 10.592 1.873 -10.505 1.00 96.81 84 GLU A O 1
ATOM 659 N N . GLN A 1 85 ? 8.840 2.981 -9.648 1.00 97.12 85 GLN A N 1
ATOM 660 C CA . GLN A 1 85 ? 7.906 2.653 -10.729 1.00 97.12 85 GLN A CA 1
ATOM 661 C C . GLN A 1 85 ? 7.941 3.676 -11.873 1.00 97.12 85 GLN A C 1
ATOM 663 O O . GLN A 1 85 ? 7.375 3.410 -12.934 1.00 97.12 85 GLN A O 1
ATOM 668 N N . LEU A 1 86 ? 8.581 4.831 -11.669 1.00 96.25 86 LEU A N 1
ATOM 669 C CA . LEU A 1 86 ? 8.722 5.875 -12.679 1.00 96.25 86 LEU A CA 1
ATOM 670 C C . LEU A 1 86 ? 9.896 5.576 -13.609 1.00 96.25 86 LEU A C 1
ATOM 672 O O . LEU A 1 86 ? 10.917 5.025 -13.195 1.00 96.25 86 LEU A O 1
ATOM 676 N N . TRP A 1 87 ? 9.773 5.990 -14.869 1.00 96.00 87 TRP A N 1
ATOM 677 C CA . TRP A 1 87 ? 10.847 5.849 -15.844 1.00 96.00 87 TRP A CA 1
ATOM 678 C C . TRP A 1 87 ? 12.086 6.669 -15.430 1.00 96.00 87 TRP A C 1
ATOM 680 O O . TRP A 1 87 ? 12.027 7.901 -15.377 1.00 96.00 87 TRP A O 1
ATOM 690 N N . PRO A 1 88 ? 13.246 6.032 -15.166 1.00 94.75 88 PRO A N 1
ATOM 691 C CA . PRO A 1 88 ? 14.374 6.726 -14.545 1.00 94.75 88 PRO A CA 1
ATOM 692 C C . PRO A 1 88 ? 15.277 7.454 -15.552 1.00 94.75 88 PRO A C 1
ATOM 694 O O . PRO A 1 88 ? 16.216 8.143 -15.154 1.00 94.75 88 PRO A O 1
ATOM 697 N N . PHE A 1 89 ? 15.042 7.307 -16.860 1.00 93.44 89 PHE A N 1
ATOM 698 C CA . PHE A 1 89 ? 15.941 7.829 -17.897 1.00 93.44 89 PHE A CA 1
ATOM 699 C C . PHE A 1 89 ? 15.473 9.147 -18.530 1.00 93.44 89 PHE A C 1
ATOM 701 O O . PHE A 1 89 ? 15.957 9.518 -19.606 1.00 93.44 89 PHE A O 1
ATOM 708 N N . GLY A 1 90 ? 14.564 9.868 -17.867 1.00 87.62 90 GLY A N 1
ATOM 709 C CA . GLY A 1 90 ? 14.094 11.188 -18.288 1.00 87.62 90 GLY A CA 1
ATOM 710 C C . GLY A 1 90 ? 13.503 11.160 -19.697 1.00 87.62 90 GLY A C 1
ATOM 711 O O . GLY A 1 90 ? 12.603 10.383 -19.980 1.00 87.62 90 GLY A O 1
ATOM 712 N N . ASN A 1 91 ? 14.047 11.971 -20.609 1.00 87.69 91 ASN A N 1
ATOM 713 C CA . ASN A 1 91 ? 13.486 12.168 -21.954 1.00 87.69 91 ASN A CA 1
ATOM 714 C C . ASN A 1 91 ? 13.708 11.000 -22.936 1.00 87.69 91 ASN A C 1
ATOM 716 O O . ASN A 1 91 ? 13.379 11.130 -24.117 1.00 87.69 91 ASN A O 1
ATOM 720 N N . LYS A 1 92 ? 14.315 9.883 -22.515 1.00 90.44 92 LYS A N 1
ATOM 721 C CA . LYS A 1 92 ? 14.398 8.696 -23.380 1.00 90.44 92 LYS A CA 1
ATOM 722 C C . LYS A 1 92 ? 13.012 8.081 -23.539 1.00 90.44 92 LYS A C 1
ATOM 724 O O . LYS A 1 92 ? 12.253 8.046 -22.580 1.00 90.44 92 LYS A O 1
ATOM 729 N N . SER A 1 93 ? 12.714 7.543 -24.719 1.00 90.75 93 SER A N 1
ATOM 730 C CA . SER A 1 93 ? 11.501 6.750 -24.922 1.00 90.75 93 SER A CA 1
ATOM 731 C C . SER A 1 93 ? 11.472 5.564 -23.962 1.00 90.75 93 SER A C 1
ATOM 733 O O . SER A 1 93 ? 12.500 4.896 -23.800 1.00 90.75 93 SER A O 1
ATOM 735 N N . LEU A 1 94 ? 10.298 5.284 -23.392 1.00 91.00 94 LEU A N 1
ATOM 736 C CA . LEU A 1 94 ? 10.067 4.094 -22.582 1.00 91.00 94 LEU A CA 1
ATOM 737 C C . LEU A 1 94 ? 10.565 2.847 -23.322 1.00 91.00 94 LEU A C 1
ATOM 739 O O . LEU A 1 94 ? 10.243 2.619 -24.490 1.00 91.00 94 LEU A O 1
ATOM 743 N N . SER A 1 95 ? 11.337 2.033 -22.617 1.00 91.56 95 SER A N 1
ATOM 744 C CA . SER A 1 95 ? 11.732 0.703 -23.058 1.00 91.56 95 SER A CA 1
ATOM 745 C C . SER A 1 95 ? 11.545 -0.239 -21.885 1.00 91.56 95 SER A C 1
ATOM 747 O O . SER A 1 95 ? 12.190 -0.074 -20.850 1.00 91.56 95 SER A O 1
ATOM 749 N N . ASP A 1 96 ? 10.651 -1.214 -22.049 1.00 88.88 96 ASP A N 1
ATOM 750 C CA . ASP A 1 96 ? 10.339 -2.179 -20.995 1.00 88.88 96 ASP A CA 1
ATOM 751 C C . ASP A 1 96 ? 11.605 -2.940 -20.562 1.00 88.88 96 ASP A C 1
ATOM 753 O O . ASP A 1 96 ? 11.864 -3.087 -19.371 1.00 88.88 96 ASP A O 1
ATOM 757 N N . ASP A 1 97 ? 12.474 -3.312 -21.505 1.00 90.19 97 ASP A N 1
ATOM 758 C CA . ASP A 1 97 ? 13.748 -3.995 -21.225 1.00 90.19 97 ASP A CA 1
ATOM 759 C C . ASP A 1 97 ? 14.711 -3.179 -20.353 1.00 90.19 97 ASP A C 1
ATOM 761 O O . ASP A 1 97 ? 15.519 -3.741 -19.615 1.00 90.19 97 ASP A O 1
ATOM 765 N N . LEU A 1 98 ? 14.640 -1.849 -20.437 1.00 92.81 98 LEU A N 1
ATOM 766 C CA . LEU A 1 98 ? 15.476 -0.947 -19.649 1.00 92.81 98 LEU A CA 1
ATOM 767 C C . LEU A 1 98 ? 14.827 -0.556 -18.321 1.00 92.81 98 LEU A C 1
ATOM 769 O O . LEU A 1 98 ? 15.532 -0.072 -17.436 1.00 92.81 98 LEU A O 1
ATOM 773 N N . MET A 1 99 ? 13.513 -0.739 -18.175 1.00 94.69 99 MET A N 1
ATOM 774 C CA . MET A 1 99 ? 12.801 -0.409 -16.947 1.00 94.69 99 MET A CA 1
ATOM 775 C C . MET A 1 99 ? 13.273 -1.339 -15.818 1.00 94.69 99 MET A C 1
ATOM 777 O O . MET A 1 99 ? 13.118 -2.561 -15.932 1.00 94.69 99 MET A O 1
ATOM 781 N N . PRO A 1 100 ? 13.841 -0.801 -14.722 1.00 94.88 100 PRO A N 1
ATOM 782 C CA . PRO A 1 100 ? 14.216 -1.620 -13.580 1.00 94.88 100 PRO A CA 1
ATOM 783 C C . PRO A 1 100 ? 12.983 -2.280 -12.960 1.00 94.88 100 PRO A C 1
ATOM 785 O O . PRO A 1 100 ? 11.923 -1.666 -12.845 1.00 94.88 100 PRO A O 1
ATOM 788 N N . GLY A 1 101 ? 13.130 -3.538 -12.549 1.00 96.06 101 GLY A N 1
ATOM 789 C CA . GLY A 1 101 ? 12.113 -4.199 -11.742 1.00 96.06 101 GLY A CA 1
ATOM 790 C C . GLY A 1 101 ? 12.110 -3.677 -10.305 1.00 96.06 101 GLY A C 1
ATOM 791 O O . GLY A 1 101 ? 13.116 -3.173 -9.806 1.00 96.06 101 GLY A O 1
ATOM 792 N N . TYR A 1 102 ? 10.984 -3.857 -9.632 1.00 97.31 102 TYR A N 1
ATOM 793 C CA . TYR A 1 102 ? 10.766 -3.482 -8.236 1.00 97.31 102 TYR A CA 1
ATOM 794 C C . TYR A 1 102 ? 10.116 -4.628 -7.450 1.00 97.31 102 TYR A C 1
ATOM 796 O O . TYR A 1 102 ? 9.860 -5.705 -7.996 1.00 97.31 102 TYR A O 1
ATOM 804 N N . ASP A 1 103 ? 9.925 -4.428 -6.148 1.00 97.94 103 ASP A N 1
ATOM 805 C CA . ASP A 1 103 ? 9.420 -5.431 -5.210 1.00 97.94 103 ASP A CA 1
ATOM 806 C C . ASP A 1 103 ? 8.128 -4.969 -4.508 1.00 97.94 103 ASP A C 1
ATOM 808 O O . ASP A 1 103 ? 7.468 -4.022 -4.931 1.00 97.94 103 ASP A O 1
ATOM 812 N N . GLU A 1 104 ? 7.735 -5.640 -3.424 1.00 98.38 104 GLU A N 1
ATOM 813 C CA . GLU A 1 104 ? 6.498 -5.339 -2.697 1.00 98.38 104 GLU A CA 1
ATOM 814 C C . GLU A 1 104 ? 6.474 -3.957 -2.027 1.00 98.38 104 GLU A C 1
ATOM 816 O O . GLU A 1 104 ? 5.437 -3.510 -1.523 1.00 98.38 104 GLU A O 1
ATOM 821 N N . LYS A 1 105 ? 7.613 -3.256 -1.987 1.00 98.50 105 LYS A N 1
ATOM 822 C CA . LYS A 1 105 ? 7.719 -1.933 -1.371 1.00 98.50 105 LYS A CA 1
ATOM 823 C C . LYS A 1 105 ? 6.945 -0.865 -2.136 1.00 98.50 105 LYS A C 1
ATOM 825 O O . LYS A 1 105 ? 6.661 0.184 -1.544 1.00 98.50 105 LYS A O 1
ATOM 830 N N . THR A 1 106 ? 6.538 -1.131 -3.377 1.00 98.31 106 THR A N 1
ATOM 831 C CA . THR A 1 106 ? 5.593 -0.289 -4.124 1.00 98.31 106 THR A CA 1
ATOM 832 C C . THR A 1 106 ? 4.217 -0.241 -3.460 1.00 98.31 106 THR A C 1
ATOM 834 O O . THR A 1 106 ? 3.574 0.807 -3.449 1.00 98.31 106 THR A O 1
ATOM 837 N N . ASP A 1 107 ? 3.768 -1.339 -2.843 1.00 98.50 107 ASP A N 1
ATOM 838 C CA . ASP A 1 107 ? 2.490 -1.373 -2.122 1.00 98.50 107 ASP A CA 1
ATOM 839 C C . ASP A 1 107 ? 2.584 -0.549 -0.833 1.00 98.50 107 ASP A C 1
ATOM 841 O O . ASP A 1 107 ? 1.679 0.215 -0.498 1.00 98.50 107 ASP A O 1
ATOM 845 N N . ILE A 1 108 ? 3.723 -0.644 -0.133 1.00 98.56 108 ILE A N 1
ATOM 846 C CA . ILE A 1 108 ? 3.985 0.114 1.100 1.00 98.56 108 ILE A CA 1
ATOM 847 C C . ILE A 1 108 ? 3.954 1.620 0.835 1.00 98.56 108 ILE A C 1
ATOM 849 O O . ILE A 1 108 ? 3.367 2.365 1.620 1.00 98.56 108 ILE A O 1
ATOM 853 N N . TRP A 1 109 ? 4.511 2.070 -0.292 1.00 98.44 109 TRP A N 1
ATOM 854 C CA . TRP A 1 109 ? 4.471 3.477 -0.703 1.00 98.44 109 TRP A CA 1
ATOM 855 C C . TRP A 1 109 ? 3.051 4.049 -0.757 1.00 98.44 109 TRP A C 1
ATOM 857 O O . TRP A 1 109 ? 2.849 5.219 -0.433 1.00 98.44 109 TRP A O 1
ATOM 867 N N . LYS A 1 110 ? 2.066 3.235 -1.146 1.00 98.19 110 LYS A N 1
ATOM 868 C CA . LYS A 1 110 ? 0.666 3.642 -1.351 1.00 98.19 110 LYS A CA 1
ATOM 869 C C . LYS A 1 110 ? -0.153 3.619 -0.059 1.00 98.19 110 LYS A C 1
ATOM 871 O O . LYS A 1 110 ? -1.260 4.160 -0.012 1.00 98.19 110 LYS A O 1
ATOM 876 N N . VAL A 1 111 ? 0.374 3.019 1.013 1.00 97.81 111 VAL A N 1
ATOM 877 C CA . VAL A 1 111 ? -0.339 2.886 2.293 1.00 97.81 111 VAL A CA 1
ATOM 878 C C . VAL A 1 111 ? -0.795 4.227 2.880 1.00 97.81 111 VAL A C 1
ATOM 880 O O . VAL A 1 111 ? -1.952 4.314 3.295 1.00 97.81 111 VAL A O 1
ATOM 883 N N . PRO A 1 112 ? 0.034 5.288 2.913 1.00 96.12 112 PRO A N 1
ATOM 884 C CA . PRO A 1 112 ? -0.371 6.568 3.485 1.00 96.12 112 PRO A CA 1
ATOM 885 C C . PRO A 1 112 ? -1.583 7.195 2.796 1.00 96.12 112 PRO A C 1
ATOM 887 O O . PRO A 1 112 ? -2.467 7.705 3.485 1.00 96.12 112 PRO A O 1
ATOM 890 N N . ASP A 1 113 ? -1.652 7.125 1.467 1.00 95.88 113 ASP A N 1
ATOM 891 C CA . ASP A 1 113 ? -2.755 7.673 0.675 1.00 95.88 113 ASP A CA 1
ATOM 892 C C . ASP A 1 113 ? -4.048 6.881 0.896 1.00 95.88 113 ASP A C 1
ATOM 894 O O . ASP A 1 113 ? -5.094 7.472 1.184 1.00 95.88 113 ASP A O 1
ATOM 898 N N . GLY A 1 114 ? -3.961 5.545 0.869 1.00 95.69 114 GLY A N 1
ATOM 899 C CA . GLY A 1 114 ? -5.087 4.664 1.186 1.00 95.69 114 GLY A CA 1
ATOM 900 C C . GLY A 1 114 ? -5.622 4.903 2.601 1.00 95.69 114 GLY A C 1
ATOM 901 O O . GLY A 1 114 ? -6.819 5.114 2.799 1.00 95.69 114 GLY A O 1
ATOM 902 N N . THR A 1 115 ? -4.738 4.983 3.597 1.00 95.00 115 THR A N 1
ATOM 903 C CA . THR A 1 115 ? -5.142 5.259 4.981 1.00 95.00 115 THR A CA 1
ATOM 904 C C . THR A 1 115 ? -5.703 6.664 5.156 1.00 95.00 115 THR A C 1
ATOM 906 O O . THR A 1 115 ? -6.668 6.836 5.900 1.00 95.00 115 THR A O 1
ATOM 909 N N . ARG A 1 116 ? -5.156 7.678 4.475 1.00 93.25 116 ARG A N 1
ATOM 910 C CA . ARG A 1 116 ? -5.723 9.035 4.484 1.00 93.25 116 ARG A CA 1
ATOM 911 C C . ARG A 1 116 ? -7.154 9.039 3.967 1.00 93.25 116 ARG A C 1
ATOM 913 O O . ARG A 1 116 ? -8.020 9.628 4.611 1.00 93.25 116 ARG A O 1
ATOM 920 N N . PHE A 1 117 ? -7.414 8.344 2.865 1.00 94.25 117 PHE A N 1
ATOM 921 C CA . PHE A 1 117 ? -8.765 8.204 2.335 1.00 94.25 117 PHE A CA 1
ATOM 922 C C . PHE A 1 117 ? -9.702 7.494 3.324 1.00 94.25 117 PHE A C 1
ATOM 924 O O . PHE A 1 117 ? -10.778 8.004 3.642 1.00 94.25 117 PHE A O 1
ATOM 931 N N . ILE A 1 118 ? -9.274 6.348 3.864 1.00 94.38 118 ILE A N 1
ATOM 932 C CA . ILE A 1 118 ? -10.081 5.547 4.792 1.00 94.38 118 ILE A CA 1
ATOM 933 C C . ILE A 1 118 ? -10.391 6.329 6.076 1.00 94.38 118 ILE A C 1
ATOM 935 O O . ILE A 1 118 ? -11.533 6.318 6.543 1.00 94.38 118 ILE A O 1
ATOM 939 N N . MET A 1 119 ? -9.409 7.026 6.650 1.00 91.56 119 MET A N 1
ATOM 940 C CA . MET A 1 119 ? -9.590 7.813 7.873 1.00 91.56 119 MET A CA 1
ATOM 941 C C . MET A 1 119 ? -10.425 9.074 7.636 1.00 91.56 119 MET A C 1
ATOM 943 O O . MET A 1 119 ? -11.261 9.408 8.478 1.00 91.56 119 MET A O 1
ATOM 947 N N . GLY A 1 120 ? -10.267 9.740 6.489 1.00 88.62 120 GLY A N 1
ATOM 948 C CA . GLY A 1 120 ? -10.931 11.010 6.201 1.00 88.62 120 GLY A CA 1
ATOM 949 C C . GLY A 1 120 ? -10.654 12.077 7.272 1.00 88.62 120 GLY A C 1
ATOM 950 O O . GLY A 1 120 ? -9.680 12.003 8.015 1.00 88.62 120 GLY A O 1
ATOM 951 N N . GLY A 1 121 ? -11.540 13.067 7.396 1.00 83.12 121 GLY A N 1
ATOM 952 C CA . GLY A 1 121 ? -11.422 14.159 8.376 1.00 83.12 121 GLY A CA 1
ATOM 953 C C . GLY A 1 121 ? -11.978 13.845 9.772 1.00 83.12 121 GLY A C 1
ATOM 954 O O . GLY A 1 121 ? -12.636 14.696 10.371 1.00 83.12 121 GLY A O 1
ATOM 955 N N . VAL A 1 122 ? -11.821 12.619 10.286 1.00 81.00 122 VAL A N 1
ATOM 956 C CA . VAL A 1 122 ? -12.354 12.270 11.618 1.00 81.00 122 VAL A CA 1
ATOM 957 C C . VAL A 1 122 ? -11.479 12.813 12.750 1.00 81.00 122 VAL A C 1
ATOM 959 O O . VAL A 1 122 ? -10.255 12.718 12.705 1.00 81.00 122 VAL A O 1
ATOM 962 N N . ARG A 1 123 ? -12.107 13.320 13.823 1.00 72.00 123 ARG A N 1
ATOM 963 C CA . ARG A 1 123 ? -11.393 13.739 15.045 1.00 72.00 123 ARG A CA 1
ATOM 964 C C . ARG A 1 123 ? -10.528 12.589 15.577 1.00 72.00 123 ARG A C 1
ATOM 966 O O . ARG A 1 123 ? -11.048 11.500 15.828 1.00 72.00 123 ARG A O 1
ATOM 973 N N . GLY A 1 124 ? -9.232 12.853 15.753 1.00 67.69 124 GLY A N 1
ATOM 974 C CA . GLY A 1 124 ? -8.227 11.873 16.178 1.00 67.69 124 GLY A CA 1
ATOM 975 C C . GLY A 1 124 ? -7.505 11.143 15.036 1.00 67.69 124 GLY A C 1
ATOM 976 O O . GLY A 1 124 ? -6.598 10.365 15.315 1.00 67.69 124 GLY A O 1
ATOM 977 N N . GLY A 1 125 ? -7.861 11.388 13.768 1.00 73.44 125 GLY A N 1
ATOM 978 C CA . GLY A 1 125 ? -7.178 10.799 12.607 1.00 73.44 125 GLY A CA 1
ATOM 979 C C . GLY A 1 125 ? -5.720 11.247 12.446 1.00 73.44 125 GLY A C 1
ATOM 980 O O . GLY A 1 125 ? -4.888 10.468 11.984 1.00 73.44 125 GLY A O 1
ATOM 981 N N . ASP A 1 126 ? -5.383 12.450 12.915 1.00 75.81 126 ASP A N 1
ATOM 982 C CA . ASP A 1 126 ? -4.048 13.050 12.770 1.00 75.81 126 ASP A CA 1
ATOM 983 C C . ASP A 1 126 ? -2.929 12.206 13.398 1.00 75.81 126 ASP A C 1
ATOM 985 O O . ASP A 1 126 ? -1.829 12.122 12.852 1.00 75.81 126 ASP A O 1
ATOM 989 N N . LEU A 1 127 ? -3.223 11.510 14.504 1.00 74.31 127 LEU A N 1
ATOM 990 C CA . LEU A 1 127 ? -2.261 10.635 15.178 1.00 74.31 127 LEU A CA 1
ATOM 991 C C . LEU A 1 127 ? -1.854 9.448 14.291 1.00 74.31 127 LEU A C 1
ATOM 993 O O . LEU A 1 127 ? -0.696 9.042 14.282 1.00 74.31 127 LEU A O 1
ATOM 997 N N . VAL A 1 128 ? -2.794 8.915 13.504 1.00 74.56 128 VAL A N 1
ATOM 998 C CA . VAL A 1 128 ? -2.524 7.834 12.543 1.00 74.56 128 VAL A CA 1
ATOM 999 C C . VAL A 1 128 ? -1.673 8.361 11.387 1.00 74.56 128 VAL A C 1
ATOM 1001 O O . VAL A 1 128 ? -0.746 7.683 10.945 1.00 74.56 128 VAL A O 1
ATOM 1004 N N . HIS A 1 129 ? -1.946 9.582 10.918 1.00 76.81 129 HIS A N 1
ATOM 1005 C CA . HIS A 1 129 ? -1.205 10.203 9.818 1.00 76.81 129 HIS A CA 1
ATOM 1006 C C . HIS A 1 129 ? 0.246 10.526 10.175 1.00 76.81 129 HIS A C 1
ATOM 1008 O O . HIS A 1 129 ? 1.118 10.385 9.318 1.00 76.81 129 HIS A O 1
ATOM 1014 N N . PHE A 1 130 ? 0.523 10.887 11.430 1.00 75.44 130 PHE A N 1
ATOM 1015 C CA . PHE A 1 130 ? 1.876 11.214 11.882 1.00 75.44 130 PHE A CA 1
ATOM 1016 C C . PHE A 1 130 ? 2.871 10.060 11.696 1.00 75.44 130 PHE A C 1
ATOM 1018 O O . PHE A 1 130 ? 4.030 10.296 11.377 1.00 75.44 130 PHE A O 1
ATOM 1025 N N . HIS A 1 131 ? 2.437 8.806 11.834 1.00 75.25 131 HIS A N 1
ATOM 1026 C CA . HIS A 1 131 ? 3.339 7.654 11.756 1.00 75.25 131 HIS A CA 1
ATOM 1027 C C . HIS A 1 131 ? 3.599 7.132 10.334 1.00 75.25 131 HIS A C 1
ATOM 1029 O O . HIS A 1 131 ? 4.320 6.149 10.166 1.00 75.25 131 HIS A O 1
ATOM 1035 N N . LEU A 1 132 ? 3.021 7.758 9.305 1.00 80.44 132 LEU A N 1
ATOM 1036 C CA . LEU A 1 132 ? 3.016 7.208 7.947 1.00 80.44 132 LEU A CA 1
ATOM 1037 C C . LEU A 1 132 ? 4.117 7.720 7.020 1.00 80.44 132 LEU A C 1
ATOM 1039 O O . LEU A 1 132 ? 4.267 7.200 5.915 1.00 80.44 132 LEU A O 1
ATOM 1043 N N . PHE A 1 133 ? 4.929 8.676 7.471 1.00 83.56 133 PHE A N 1
ATOM 1044 C CA . PHE A 1 133 ? 6.005 9.247 6.657 1.00 83.56 133 PHE A CA 1
ATOM 1045 C C . PHE A 1 133 ? 7.082 8.218 6.268 1.00 83.56 133 PHE A C 1
ATOM 1047 O O . PHE A 1 133 ? 7.630 8.297 5.173 1.00 83.56 133 PHE A O 1
ATOM 1054 N N . GLU A 1 134 ? 7.334 7.205 7.105 1.00 90.88 134 GLU A N 1
ATOM 1055 C CA . GLU A 1 134 ? 8.320 6.147 6.826 1.00 90.88 134 GLU A CA 1
ATOM 1056 C C . GLU A 1 134 ? 7.950 5.286 5.603 1.00 90.88 134 GLU A C 1
ATOM 1058 O O . GLU A 1 134 ? 8.814 4.695 4.961 1.00 90.88 134 GLU A O 1
ATOM 1063 N N . CYS A 1 135 ? 6.670 5.238 5.224 1.00 96.38 135 CYS A N 1
ATOM 1064 C CA . CYS A 1 135 ? 6.235 4.536 4.014 1.00 96.38 135 CYS A CA 1
ATOM 1065 C C . CYS A 1 135 ? 6.620 5.287 2.727 1.00 96.38 135 CYS A C 1
ATOM 1067 O O . CYS A 1 135 ? 6.713 4.668 1.672 1.00 96.38 135 CYS A O 1
ATOM 1069 N N . LYS A 1 136 ? 6.867 6.602 2.810 1.00 95.81 136 LYS A N 1
ATOM 1070 C CA . LYS A 1 136 ? 7.229 7.476 1.680 1.00 95.81 136 LYS A CA 1
ATOM 1071 C C . LYS A 1 136 ? 8.739 7.716 1.559 1.00 95.81 136 LYS A C 1
ATOM 1073 O O . LYS A 1 136 ? 9.163 8.690 0.945 1.00 95.81 136 LYS A O 1
ATOM 1078 N N . ARG A 1 137 ? 9.577 6.852 2.146 1.00 96.50 137 ARG A N 1
ATOM 1079 C CA . ARG A 1 137 ? 11.030 6.884 1.902 1.00 96.50 137 ARG A CA 1
ATOM 1080 C C . ARG A 1 137 ? 11.298 6.593 0.425 1.00 96.50 137 ARG A C 1
ATOM 1082 O O . ARG A 1 137 ? 10.765 5.618 -0.097 1.00 96.50 137 ARG A O 1
ATOM 1089 N N . GLU A 1 138 ? 12.119 7.411 -0.232 1.00 95.25 138 GLU A N 1
ATOM 1090 C CA . GLU A 1 138 ? 12.466 7.210 -1.647 1.00 95.25 138 GLU A CA 1
ATOM 1091 C C . GLU A 1 138 ? 13.122 5.844 -1.864 1.00 95.25 138 GLU A C 1
ATOM 1093 O O . GLU A 1 138 ? 12.622 5.052 -2.657 1.00 95.25 138 GLU A O 1
ATOM 1098 N N . GLU A 1 139 ? 14.159 5.527 -1.081 1.00 96.56 139 GLU A N 1
ATOM 1099 C CA . GLU A 1 139 ? 14.825 4.221 -1.101 1.00 96.56 139 GLU A CA 1
ATOM 1100 C C . GLU A 1 139 ? 13.873 3.110 -0.605 1.00 96.56 139 GLU A C 1
ATOM 1102 O O . GLU A 1 139 ? 13.523 3.094 0.586 1.00 96.56 139 GLU A O 1
ATOM 1107 N N . PRO A 1 140 ? 13.481 2.142 -1.462 1.00 97.12 140 PRO A N 1
ATOM 1108 C CA . PRO A 1 140 ? 12.483 1.125 -1.116 1.00 97.12 140 PRO A CA 1
ATOM 1109 C C . PRO A 1 140 ? 12.876 0.271 0.093 1.00 97.12 140 PRO A C 1
ATOM 1111 O O . PRO A 1 140 ? 12.035 -0.062 0.932 1.00 97.12 140 PRO A O 1
ATOM 1114 N N . LYS A 1 141 ? 14.173 -0.019 0.246 1.00 96.12 141 LYS A N 1
ATOM 1115 C CA . LYS A 1 141 ? 14.709 -0.834 1.349 1.00 96.12 141 LYS A CA 1
ATOM 1116 C C . LYS A 1 141 ? 14.560 -0.182 2.722 1.00 96.12 141 LYS A C 1
ATOM 1118 O O . LYS A 1 141 ? 14.585 -0.887 3.727 1.00 96.12 141 LYS A O 1
ATOM 1123 N N . LEU A 1 142 ? 14.411 1.143 2.772 1.00 96.94 142 LEU A N 1
ATOM 1124 C CA . LEU A 1 142 ? 14.192 1.882 4.017 1.00 96.94 142 LEU A CA 1
ATOM 1125 C C . LEU A 1 142 ? 12.718 1.919 4.428 1.00 96.94 142 LEU A C 1
ATOM 1127 O O . LEU A 1 142 ? 12.417 2.278 5.565 1.00 96.94 142 LEU A O 1
ATOM 1131 N N . ARG A 1 143 ? 11.791 1.551 3.534 1.00 97.75 143 ARG A N 1
ATOM 1132 C CA . ARG A 1 143 ? 10.366 1.496 3.8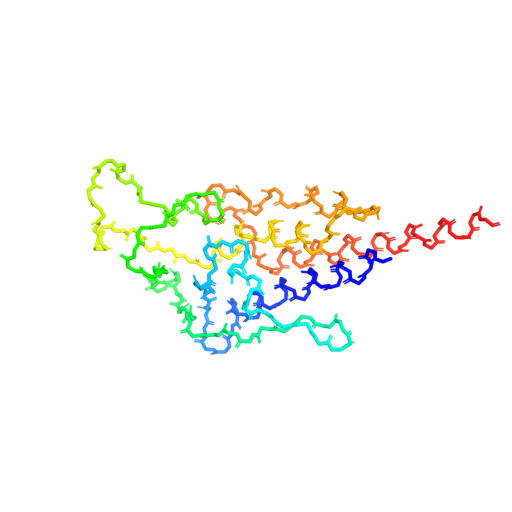68 1.00 97.75 143 ARG A CA 1
ATOM 1133 C C . ARG A 1 143 ? 10.096 0.306 4.800 1.00 97.75 143 ARG A C 1
ATOM 1135 O O . ARG A 1 143 ? 10.688 -0.767 4.618 1.00 97.75 143 ARG A O 1
ATOM 1142 N N . PRO A 1 144 ? 9.167 0.434 5.762 1.00 97.50 144 PRO A N 1
ATOM 1143 C CA . PRO A 1 144 ? 8.796 -0.655 6.664 1.00 97.50 144 PRO A CA 1
ATOM 1144 C C . PRO A 1 144 ? 8.210 -1.858 5.909 1.00 97.50 144 PRO A C 1
ATOM 1146 O O . PRO A 1 144 ? 7.836 -1.772 4.738 1.00 97.50 144 PRO A O 1
ATOM 1149 N N . SER A 1 145 ? 8.126 -3.017 6.562 1.00 98.00 145 SER A N 1
ATOM 1150 C CA . SER A 1 145 ? 7.259 -4.093 6.067 1.00 98.00 145 SER A CA 1
ATOM 1151 C C . SER A 1 145 ? 5.789 -3.780 6.372 1.00 98.00 145 SER A C 1
ATOM 1153 O O . SER A 1 145 ? 5.488 -3.014 7.291 1.00 98.00 145 SER A O 1
ATOM 1155 N N . ALA A 1 146 ? 4.850 -4.425 5.671 1.00 98.12 146 ALA A N 1
ATOM 1156 C CA . ALA A 1 146 ? 3.429 -4.326 6.017 1.00 98.12 146 ALA A CA 1
ATOM 1157 C C . ALA A 1 146 ? 3.158 -4.756 7.477 1.00 98.12 146 ALA A C 1
ATOM 1159 O O . ALA A 1 146 ? 2.313 -4.173 8.155 1.00 98.12 146 ALA A O 1
ATOM 1160 N N . LEU A 1 147 ? 3.928 -5.718 8.005 1.00 98.00 147 LEU A N 1
ATOM 1161 C CA . LEU A 1 147 ? 3.838 -6.138 9.405 1.00 98.00 147 LEU A CA 1
ATOM 1162 C C . LEU A 1 147 ? 4.249 -5.024 10.378 1.00 98.00 147 LEU A C 1
ATOM 1164 O O . LEU A 1 147 ? 3.608 -4.848 11.416 1.00 98.00 147 LEU A O 1
ATOM 1168 N N . ASP A 1 148 ? 5.297 -4.268 10.061 1.00 97.12 148 ASP A N 1
ATOM 1169 C CA . ASP A 1 148 ? 5.740 -3.156 10.905 1.00 97.12 148 ASP A CA 1
ATOM 1170 C C . ASP A 1 148 ? 4.698 -2.035 10.921 1.00 97.12 148 ASP A C 1
ATOM 1172 O O . ASP A 1 148 ? 4.355 -1.529 11.992 1.00 97.12 148 ASP A O 1
ATOM 1176 N N . VAL A 1 149 ? 4.096 -1.728 9.767 1.00 96.56 149 VAL A N 1
ATOM 1177 C CA . VAL A 1 149 ? 2.977 -0.777 9.684 1.00 96.56 149 VAL A CA 1
ATOM 1178 C C . VAL A 1 149 ? 1.785 -1.256 10.523 1.00 96.56 149 VAL A C 1
ATOM 1180 O O . VAL A 1 149 ? 1.225 -0.478 11.299 1.00 96.56 149 VAL A O 1
ATOM 1183 N N . LEU A 1 150 ? 1.431 -2.546 10.460 1.00 96.00 150 LEU A N 1
ATOM 1184 C CA . LEU A 1 150 ? 0.366 -3.119 11.295 1.00 96.00 150 LEU A CA 1
ATOM 1185 C C . LEU A 1 150 ? 0.642 -2.978 12.788 1.00 96.00 150 LEU A C 1
ATOM 1187 O O . LEU A 1 150 ? -0.270 -2.665 13.555 1.00 96.00 150 LEU A O 1
ATOM 1191 N N . ARG A 1 151 ? 1.884 -3.214 13.223 1.00 95.38 151 ARG A N 1
ATOM 1192 C CA . ARG A 1 151 ? 2.276 -3.055 14.632 1.00 95.38 151 ARG A CA 1
ATOM 1193 C C . ARG A 1 151 ? 2.057 -1.621 15.097 1.00 95.38 151 ARG A C 1
ATOM 1195 O O . ARG A 1 151 ? 1.488 -1.411 16.171 1.00 95.38 151 ARG A O 1
ATOM 1202 N N . VAL A 1 152 ? 2.440 -0.646 14.276 1.00 93.25 152 VAL A N 1
ATOM 1203 C CA . VAL A 1 152 ? 2.209 0.774 14.556 1.00 93.25 152 VAL A CA 1
ATOM 1204 C C . VAL A 1 152 ? 0.712 1.078 14.631 1.00 93.25 152 VAL A C 1
ATOM 1206 O O . VAL A 1 152 ? 0.260 1.622 15.637 1.00 93.25 152 VAL A O 1
ATOM 1209 N N . TYR A 1 153 ? -0.089 0.657 13.649 1.00 93.25 153 TYR A N 1
ATOM 1210 C CA . TYR A 1 153 ? -1.537 0.914 13.648 1.00 93.25 153 TYR A CA 1
ATOM 1211 C C . TYR A 1 153 ? -2.248 0.300 14.853 1.00 93.25 153 TYR A C 1
ATOM 1213 O O . TYR A 1 153 ? -3.086 0.952 15.473 1.00 93.25 153 TYR A O 1
ATOM 1221 N N . ARG A 1 154 ? -1.890 -0.931 15.237 1.00 93.81 154 ARG A N 1
ATOM 1222 C CA . ARG A 1 154 ? -2.438 -1.587 16.436 1.00 93.81 154 ARG A CA 1
ATOM 1223 C C . ARG A 1 154 ? -2.058 -0.843 17.713 1.00 93.81 154 ARG A C 1
ATOM 1225 O O . ARG A 1 154 ? -2.876 -0.740 18.631 1.00 93.81 154 ARG A O 1
ATOM 1232 N N . SER A 1 155 ? -0.840 -0.307 17.767 1.00 92.00 155 SER A N 1
ATOM 1233 C CA . SER A 1 155 ? -0.359 0.481 18.903 1.00 92.00 155 SER A CA 1
ATOM 1234 C C . SER A 1 155 ? -1.131 1.797 19.014 1.00 92.00 155 SER A C 1
ATOM 1236 O O . SER A 1 155 ? -1.669 2.096 20.078 1.00 92.00 155 SER A O 1
ATOM 1238 N N . VAL A 1 156 ? -1.290 2.521 17.901 1.00 89.19 156 VAL A N 1
ATOM 1239 C CA . VAL A 1 156 ? -2.091 3.754 17.822 1.00 89.19 156 VAL A CA 1
ATOM 1240 C C . VAL A 1 156 ? -3.549 3.491 18.197 1.00 89.19 156 VAL A C 1
ATOM 1242 O O . VAL A 1 156 ? -4.091 4.189 19.049 1.00 89.19 156 VAL A O 1
ATOM 1245 N N . TYR A 1 157 ? -4.168 2.439 17.649 1.00 90.31 157 TYR A N 1
ATOM 1246 C CA . TYR A 1 157 ? -5.534 2.043 18.003 1.00 90.31 157 TYR A CA 1
ATOM 1247 C C . TYR A 1 157 ? -5.674 1.820 19.515 1.00 90.31 157 TYR A C 1
ATOM 1249 O O . TYR A 1 157 ? -6.595 2.340 20.142 1.00 90.31 157 TYR A O 1
ATOM 1257 N N . SER A 1 158 ? -4.732 1.092 20.119 1.00 90.62 158 SER A N 1
ATOM 1258 C CA . SER A 1 158 ? -4.741 0.802 21.557 1.00 90.62 158 SER A CA 1
ATOM 1259 C C . SER A 1 158 ? -4.598 2.064 22.411 1.00 90.62 158 SER A C 1
ATOM 1261 O O . SER A 1 158 ? -5.284 2.193 23.424 1.00 90.62 158 SER A O 1
ATOM 1263 N N . ILE A 1 159 ? -3.737 3.002 22.003 1.00 88.56 159 ILE A N 1
ATOM 1264 C CA . ILE A 1 159 ? -3.555 4.299 22.672 1.00 88.56 159 ILE A CA 1
ATOM 1265 C C . ILE A 1 159 ? -4.848 5.117 22.590 1.00 88.56 159 ILE A C 1
ATOM 1267 O O . ILE A 1 159 ? -5.388 5.507 23.623 1.00 88.56 159 ILE A O 1
ATOM 1271 N N . MET A 1 160 ? -5.409 5.281 21.389 1.00 86.56 160 MET A N 1
ATOM 1272 C CA . MET A 1 160 ? -6.634 6.057 21.176 1.00 86.56 160 MET A CA 1
ATOM 1273 C C . MET A 1 160 ? -7.836 5.484 21.938 1.00 86.56 160 MET A C 1
ATOM 1275 O O . MET A 1 160 ? -8.665 6.241 22.442 1.00 86.56 160 MET A O 1
ATOM 1279 N N . VAL A 1 161 ? -7.944 4.153 22.048 1.00 87.88 161 VAL A N 1
ATOM 1280 C CA . VAL A 1 161 ? -8.985 3.511 22.867 1.00 87.88 161 VAL A CA 1
ATOM 1281 C C . VAL A 1 161 ? -8.794 3.840 24.347 1.00 87.88 161 VAL A C 1
ATOM 1283 O O . VAL A 1 161 ? -9.761 4.213 25.007 1.00 87.88 161 VAL A O 1
ATOM 1286 N N . ARG A 1 162 ? -7.568 3.724 24.875 1.00 86.88 162 ARG A N 1
ATOM 1287 C CA . ARG A 1 162 ? -7.276 4.037 26.285 1.00 86.88 162 ARG A CA 1
ATOM 1288 C C . ARG A 1 162 ? -7.577 5.496 26.614 1.00 86.88 162 ARG A C 1
ATOM 1290 O O . ARG A 1 162 ? -8.178 5.760 27.651 1.00 86.88 162 ARG A O 1
ATOM 1297 N N . ASP A 1 163 ? -7.203 6.421 25.738 1.00 84.19 163 ASP A N 1
ATOM 1298 C CA . ASP A 1 163 ? -7.453 7.848 25.946 1.00 84.19 163 ASP A CA 1
ATOM 1299 C C . ASP A 1 163 ? -8.950 8.167 25.891 1.00 84.19 163 ASP A C 1
ATOM 1301 O O . ASP A 1 163 ? -9.463 8.867 26.761 1.00 84.19 163 ASP A O 1
ATOM 1305 N N . ALA A 1 164 ? -9.686 7.565 24.951 1.00 82.94 164 ALA A N 1
ATOM 1306 C CA . ALA A 1 164 ? -11.137 7.719 24.873 1.00 82.94 164 ALA A CA 1
ATOM 1307 C C . ALA A 1 164 ? -11.873 7.183 26.117 1.00 82.94 164 ALA A C 1
ATOM 1309 O O . ALA A 1 164 ? -12.904 7.739 26.492 1.00 82.94 164 ALA A O 1
ATOM 1310 N N . LEU A 1 165 ? -11.366 6.119 26.753 1.00 83.12 165 LEU A N 1
ATOM 1311 C CA . LEU A 1 165 ? -11.911 5.606 28.016 1.00 83.12 165 LEU A CA 1
ATOM 1312 C C . LEU A 1 165 ? -11.630 6.570 29.175 1.00 83.12 165 LEU A C 1
ATOM 1314 O O . LEU A 1 165 ? -12.562 6.970 29.863 1.00 83.12 165 LEU A O 1
ATOM 1318 N N . LYS A 1 166 ? -10.385 7.044 29.318 1.00 80.12 166 LYS A N 1
ATOM 1319 C CA . LYS A 1 166 ? -10.015 8.026 30.353 1.00 80.12 166 LYS A CA 1
ATOM 1320 C C . LYS A 1 166 ? -10.815 9.324 30.255 1.00 80.12 166 LYS A C 1
ATOM 1322 O O . LYS A 1 166 ? -11.191 9.887 31.274 1.00 80.12 166 LYS A O 1
ATOM 1327 N N . SER A 1 167 ? -11.087 9.806 29.040 1.00 73.62 167 SER A N 1
ATOM 1328 C CA . 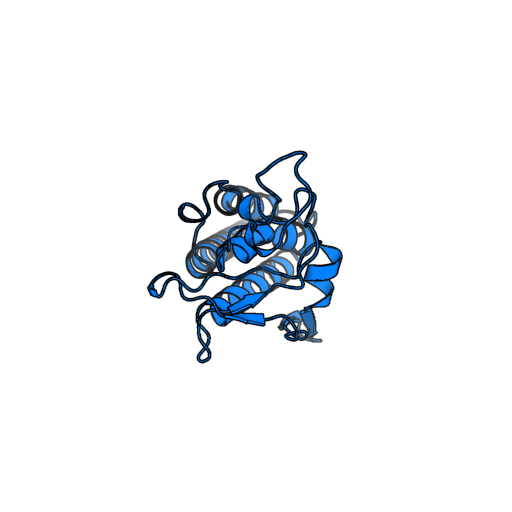SER A 1 167 ? -11.915 11.000 28.837 1.00 73.62 167 SER A CA 1
ATOM 1329 C C . SER A 1 167 ? -13.391 10.788 29.190 1.00 73.62 167 SER A C 1
ATOM 1331 O O . SER A 1 167 ? -14.076 11.770 29.450 1.00 73.62 167 SER A O 1
ATOM 1333 N N . ARG A 1 168 ? -13.894 9.543 29.188 1.00 69.44 168 ARG A N 1
ATOM 1334 C CA . ARG A 1 168 ? -15.262 9.225 29.638 1.00 69.44 168 ARG A CA 1
ATOM 1335 C C . ARG A 1 168 ? -15.364 9.117 31.155 1.00 69.44 168 ARG A C 1
ATOM 1337 O O . ARG A 1 168 ? -16.392 9.511 31.679 1.00 69.44 168 ARG A O 1
ATOM 1344 N N . ASP A 1 169 ? -14.323 8.635 31.829 1.00 65.38 169 ASP A N 1
ATOM 1345 C CA . ASP A 1 169 ? -14.293 8.512 33.297 1.00 65.38 169 ASP A CA 1
ATOM 1346 C C . ASP A 1 169 ? -14.068 9.862 34.016 1.00 65.38 169 ASP A C 1
ATOM 1348 O O . ASP A 1 169 ? -14.176 9.947 35.236 1.00 65.38 169 ASP A O 1
ATOM 1352 N N . ALA A 1 170 ? -13.732 10.918 33.266 1.00 54.62 170 ALA A N 1
ATOM 1353 C CA . ALA A 1 170 ? -13.519 12.280 33.764 1.00 54.62 170 ALA A CA 1
ATOM 1354 C C . ALA A 1 170 ? -14.756 13.203 33.633 1.00 54.62 170 ALA A C 1
ATOM 1356 O O . ALA A 1 170 ? -14.639 14.405 33.884 1.00 54.62 170 ALA A O 1
ATOM 1357 N N . LEU A 1 171 ? -15.906 12.657 33.214 1.00 48.97 171 LEU A N 1
ATOM 1358 C CA . LEU A 1 171 ? -17.218 13.314 33.072 1.00 48.97 171 LEU A CA 1
ATOM 1359 C C . LEU A 1 171 ? -18.232 12.676 34.027 1.00 48.97 171 LEU A C 1
ATOM 1361 O O . LEU A 1 171 ? -19.119 13.423 34.494 1.00 48.97 171 LEU A O 1
#

Sequence (171 aa):
MWQIRLRLALDYVSILHFLHNSPAGRLVMCDSNSLEKTLSQFLLTSDFWLVVNDLDALLKVDVGGGLLVKCGHQELTGDFVSAEQLWPFGNKSLSDDLMPGYDEKTDIWKVPDGTRFIMGGVRGGDLVHFHLFECKREEPKLRPSALDVLRVYRSVYSIMVRDALKSRDAL

Organism: Oryzias melastigma (NCBI:txid30732)

Radius of gyration: 17.47 Å; chains: 1; bounding box: 39×34×59 Å

InterPro domains:
  IPR039318 Protein O-mannose kinase [PTHR22618] (2-163)

Secondary structure (DSSP, 8-state):
-HHHHHHHHHHHHHHHHHHHTBTTBEEEE-S-SSHHHHHTTEEE-TTS-EEE---TTEEEEBTTTTB-B-S-SSPB-SSSS-GGGB-TTTTSPP-GGGSPPB-THHHHHHHHHHHHHHHTT-TTTHHHHHTTGGGG-SSGGGSPPHHHHHHHHHHHHHHHHHHHHHHHHT-

pLDDT: mean 92.34, std 8.31, range [48.97, 98.62]